Protein 9VLI (pdb70)

Foldseek 3Di:
DVVVVVVVVVVVVVVVVVVVVVVVVVVVVVVVVVVVVVCVVPVD/DVVVVVVVVVVVVVVVVVVVVVVVVVVVVVVVVVVVVVVCCVVPPD/DPVVVVVVVVVVVVVVVVVVVVVVVVVVVVVVVVVVVVVVVVVVVD/DVVVVVVVVVVVVVVVVVVVVVVVVVVVVVVVVVVCVVPVPPD

B-factor: mean 17.29, std 8.86, range [6.74, 61.26]

Secondary structure (DSSP, 8-state):
-HHHHHHHHHHHHHHHHHHHHHHHHHHHHHHHHHHHHHHHHHH-/-HHHHHHHHHHHHHHHHHHHHHHHHHHHHHHHHHHHHHHHHHHHT-/--HHHHHHHHHHHHHHHHHHHHHHHHHHHHHHHHHHHHHHHHHHT-/-HHHHHHHHHHHHHHHHHHHHHHHHHHHHHHHHHHHHHT-S--

Structure (mmCIF, N/CA/C/O backbone):
data_9VLI
#
_entry.id   9VLI
#
_cell.length_a   27.715
_cell.length_b   41.920
_cell.length_c   132.602
_cell.angle_alpha   90.000
_cell.angle_beta   90.000
_cell.angle_gamma   90.000
#
_symmetry.space_group_name_H-M   'P 21 21 21'
#
loop_
_entity.id
_entity.type
_entity.pdbx_description
1 polymer 'Degradation enzyme regulation protein DegQ'
2 water water
#
loop_
_atom_site.group_PDB
_atom_site.id
_atom_site.type_symbol
_atom_site.label_atom_id
_atom_site.label_alt_id
_atom_site.label_comp_id
_atom_site.label_asym_id
_atom_site.label_entity_id
_atom_site.label_seq_id
_atom_site.pdbx_PDB_ins_code
_atom_site.Cartn_x
_atom_site.Cartn_y
_atom_site.Cartn_z
_atom_site.occupancy
_atom_site.B_iso_or_equiv
_atom_site.auth_seq_id
_atom_site.auth_comp_id
_atom_site.auth_asym_id
_atom_site.auth_atom_id
_atom_site.pdbx_PDB_model_num
ATOM 1 N N . MET A 1 1 ? 12.176 27.675 45.280 1.000 25.213 1 MET J N 1
ATOM 2 C CA . MET A 1 1 ? 12.896 26.921 44.215 1.000 24.675 1 MET J CA 1
ATOM 3 C C . MET A 1 1 ? 11.922 26.401 43.157 1.000 23.552 1 MET J C 1
ATOM 4 O O . MET A 1 1 ? 12.316 26.201 42.011 1.000 22.911 1 MET J O 1
ATOM 9 N N . GLU A 1 2 ? 10.661 26.173 43.548 1.000 23.070 2 GLU J N 1
ATOM 10 C CA . GLU A 1 2 ? 9.645 25.615 42.668 1.000 22.389 2 GLU J CA 1
ATOM 11 C C . GLU A 1 2 ? 9.607 26.351 41.329 1.000 20.621 2 GLU J C 1
ATOM 12 O O . GLU A 1 2 ? 9.641 25.717 40.277 1.000 19.208 2 GLU J O 1
ATOM 18 N N . LYS A 1 3 ? 9.511 27.686 41.380 1.000 19.412 3 LYS J N 1
ATOM 19 C CA . LYS A 1 3 ? 9.381 28.493 40.176 1.000 18.615 3 LYS J CA 1
ATOM 20 C C . LYS A 1 3 ? 10.636 28.362 39.314 1.000 17.517 3 LYS J C 1
ATOM 21 O O . LYS A 1 3 ? 10.536 28.287 38.091 1.000 17.140 3 LYS J O 1
ATOM 27 N N . LYS A 1 4 ? 11.812 28.342 39.953 1.000 16.955 4 LYS J N 1
ATOM 28 C CA . LYS A 1 4 ? 13.076 28.282 39.234 1.000 16.342 4 LYS J CA 1
ATOM 29 C C . LYS A 1 4 ? 13.191 26.947 38.499 1.000 15.527 4 LYS J C 1
ATOM 30 O O . LYS A 1 4 ? 13.677 26.903 37.372 1.000 15.076 4 LYS J O 1
ATOM 36 N N . LEU A 1 5 ? 12.754 25.860 39.146 1.000 14.785 5 LEU J N 1
ATOM 37 C CA . LEU A 1 5 ? 12.770 24.544 38.524 1.000 14.517 5 LEU J CA 1
ATOM 38 C C . LEU A 1 5 ? 11.896 24.563 37.272 1.000 14.426 5 LEU J C 1
ATOM 39 O O . LEU A 1 5 ? 12.268 24.005 36.242 1.000 14.012 5 LEU J O 1
ATOM 44 N N . GLU A 1 6 ? 10.726 25.204 37.379 1.000 14.555 6 GLU J N 1
ATOM 45 C CA . GLU A 1 6 ? 9.802 25.336 36.264 1.000 14.981 6 GLU J CA 1
ATOM 46 C C . GLU A 1 6 ? 10.459 26.110 35.120 1.000 14.458 6 GLU J C 1
ATOM 47 O O . GLU A 1 6 ? 10.329 25.723 33.961 1.000 14.547 6 GLU J O 1
ATOM 53 N N . GLU A 1 7 ? 11.152 27.205 35.455 1.000 14.072 7 GLU J N 1
ATOM 54 C CA . GLU A 1 7 ? 11.854 28.012 34.467 1.000 13.858 7 GLU J CA 1
ATOM 55 C C . GLU A 1 7 ? 12.783 27.129 33.637 1.000 13.257 7 GLU J C 1
ATOM 56 O O . GLU A 1 7 ? 12.775 27.192 32.410 1.000 13.116 7 GLU J O 1
ATOM 62 N N . VAL A 1 8 ? 13.584 26.306 34.322 1.000 12.618 8 VAL J N 1
ATOM 63 C CA . VAL A 1 8 ? 14.587 25.491 33.656 1.000 12.100 8 VAL J CA 1
ATOM 64 C C . VAL A 1 8 ? 13.895 24.385 32.862 1.000 12.129 8 VAL J C 1
ATOM 65 O O . VAL A 1 8 ? 14.281 24.116 31.729 1.000 11.366 8 VAL J O 1
ATOM 69 N N . LYS A 1 9 ? 12.868 23.758 33.451 1.000 12.297 9 LYS J N 1
ATOM 70 C CA . LYS A 1 9 ? 12.160 22.671 32.789 1.000 12.993 9 LYS J CA 1
ATOM 71 C C . LYS A 1 9 ? 11.561 23.163 31.469 1.000 12.652 9 LYS J C 1
ATOM 72 O O . LYS A 1 9 ? 11.618 22.459 30.461 1.000 12.381 9 LYS J O 1
ATOM 78 N N . GLN A 1 10 ? 10.988 24.373 31.487 1.000 12.678 10 GLN J N 1
ATOM 79 C CA . GLN A 1 10 ? 10.383 24.968 30.303 1.000 12.681 10 GLN J CA 1
ATOM 80 C C . GLN A 1 10 ? 11.433 25.206 29.221 1.000 11.866 10 GLN J C 1
ATOM 81 O O . GLN A 1 10 ? 11.214 24.876 28.057 1.000 11.610 10 GLN J O 1
ATOM 87 N N . LEU A 1 11 ? 12.563 25.800 29.616 1.000 11.206 11 LEU J N 1
ATOM 88 C CA . LEU A 1 11 ? 13.605 26.171 28.673 1.000 10.754 11 LEU J CA 1
ATOM 89 C C . LEU A 1 11 ? 14.217 24.918 28.048 1.000 10.436 11 LEU J C 1
ATOM 90 O O . LEU A 1 11 ? 14.489 24.902 26.850 1.000 10.194 11 LEU J O 1
ATOM 95 N N . LEU A 1 12 ? 14.439 23.878 28.865 1.000 10.353 12 LEU J N 1
ATOM 96 C CA . LEU A 1 12 ? 14.938 22.600 28.378 1.000 10.473 12 LEU J CA 1
ATOM 97 C C . LEU A 1 12 ? 14.046 22.087 27.251 1.000 10.205 12 LEU J C 1
ATOM 98 O O . LEU A 1 12 ? 14.539 21.656 26.212 1.000 10.055 12 LEU J O 1
ATOM 103 N N . PHE A 1 13 ? 12.729 22.121 27.477 1.000 10.057 13 PHE J N 1
ATOM 104 C CA . PHE A 1 13 ? 11.780 21.548 26.537 1.000 10.101 13 PHE J CA 1
ATOM 105 C C . PHE A 1 13 ? 11.765 22.353 25.238 1.000 9.909 13 PHE J C 1
ATOM 106 O O . PHE A 1 13 ? 11.706 21.774 24.153 1.000 9.757 13 PHE J O 1
ATOM 114 N N . ARG A 1 14 ? 11.806 23.685 25.353 1.000 9.644 14 ARG J N 1
ATOM 115 C CA . ARG A 1 14 ? 11.835 24.541 24.178 1.000 9.652 14 ARG J CA 1
ATOM 116 C C . ARG A 1 14 ? 13.081 24.234 23.348 1.000 9.275 14 ARG J C 1
ATOM 117 O O . ARG A 1 14 ? 13.012 24.175 22.124 1.000 8.834 14 ARG J O 1
ATOM 125 N N . LEU A 1 15 ? 14.221 24.049 24.020 1.000 9.246 15 LEU J N 1
ATOM 126 C CA . LEU A 1 15 ? 15.466 23.766 23.324 1.000 9.355 15 LEU J CA 1
ATOM 127 C C . LEU A 1 15 ? 15.381 22.405 22.636 1.000 9.583 15 LEU J C 1
ATOM 128 O O . LEU A 1 15 ? 15.902 22.238 21.538 1.000 9.350 15 LEU J O 1
ATOM 133 N N . GLU A 1 16 ? 14.715 21.436 23.279 1.000 10.016 16 GLU J N 1
ATOM 134 C CA . GLU A 1 16 ? 14.515 20.126 22.678 1.000 10.701 16 GLU J CA 1
ATOM 135 C C . GLU A 1 16 ? 13.720 20.257 21.378 1.000 10.737 16 GLU J C 1
ATOM 136 O O . GLU A 1 16 ? 14.033 19.583 20.398 1.000 10.502 16 GLU J O 1
ATOM 142 N N . LEU A 1 17 ? 12.701 21.128 21.367 1.000 10.932 17 LEU J N 1
ATOM 143 C CA . LEU A 1 17 ? 11.903 21.353 20.170 1.000 11.332 17 LEU J CA 1
ATOM 144 C C . LEU A 1 17 ? 12.755 22.013 19.087 1.000 11.322 17 LEU J C 1
ATOM 145 O O . LEU A 1 17 ? 12.637 21.664 17.917 1.000 11.352 17 LEU J O 1
ATOM 150 N N . ASP A 1 18 ? 13.597 22.979 19.475 1.000 11.276 18 ASP J N 1
ATOM 151 C CA . ASP A 1 18 ? 14.499 23.625 18.531 1.000 11.515 18 ASP J CA 1
ATOM 152 C C . ASP A 1 18 ? 15.425 22.596 17.889 1.000 11.863 18 ASP J C 1
ATOM 153 O O . ASP A 1 18 ? 15.639 22.629 16.679 1.000 12.124 18 ASP J O 1
ATOM 158 N N . ILE A 1 19 ? 15.984 21.697 18.707 1.000 12.172 19 ILE J N 1
ATOM 159 C CA . ILE A 1 19 ? 16.942 20.710 18.232 1.000 12.762 19 ILE J CA 1
ATOM 160 C C . ILE A 1 19 ? 16.233 19.726 17.305 1.000 13.372 19 ILE J C 1
ATOM 161 O O . ILE A 1 19 ? 16.829 19.217 16.358 1.000 13.110 19 ILE J O 1
ATOM 166 N N . LYS A 1 20 ? 14.951 19.467 17.580 1.000 14.333 20 LYS J N 1
ATOM 167 C CA . LYS A 1 20 ? 14.158 18.623 16.707 1.000 15.622 20 LYS J CA 1
ATOM 168 C C . LYS A 1 20 ? 14.095 19.229 15.306 1.000 15.470 20 LYS J C 1
ATOM 169 O O . LYS A 1 20 ? 14.215 18.518 14.307 1.000 15.612 20 LYS J O 1
ATOM 175 N N . GLU A 1 21 ? 13.878 20.545 15.246 1.000 15.316 21 GLU J N 1
ATOM 176 C CA . GLU A 1 21 ? 13.792 21.254 13.982 1.000 15.431 21 GLU J CA 1
ATOM 177 C C . GLU A 1 21 ? 15.131 21.167 13.248 1.000 14.735 21 GLU J C 1
ATOM 178 O O . GLU A 1 21 ? 15.156 20.986 12.031 1.000 14.682 21 GLU J O 1
ATOM 184 N N . THR A 1 22 ? 16.237 21.290 13.993 1.000 13.933 22 THR J N 1
ATOM 185 C CA . THR A 1 22 ? 17.567 21.200 13.408 1.000 13.603 22 THR J CA 1
ATOM 186 C C . THR A 1 22 ? 17.769 19.808 12.811 1.000 13.883 22 THR J C 1
ATOM 187 O O . THR A 1 22 ? 18.340 19.676 11.731 1.000 13.671 22 THR J O 1
ATOM 191 N N . THR A 1 23 ? 17.311 18.775 13.530 1.000 14.608 23 THR J N 1
ATOM 192 C CA . THR A 1 23 ? 17.468 17.397 13.090 1.000 15.345 23 THR J CA 1
ATO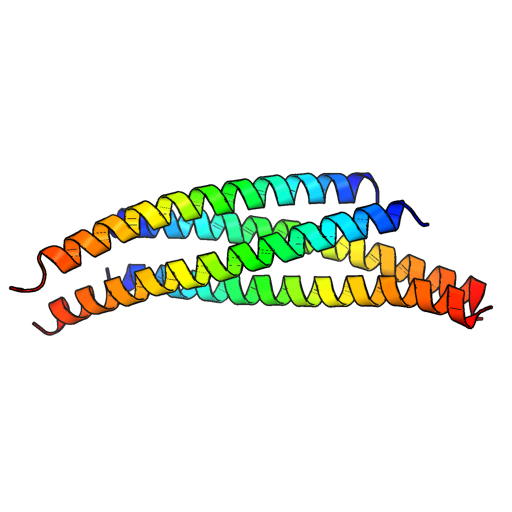M 193 C C . THR A 1 23 ? 16.668 17.175 11.804 1.000 15.973 23 THR J C 1
ATOM 194 O O . THR A 1 23 ? 17.143 16.495 10.896 1.000 15.993 23 THR J O 1
ATOM 198 N N . ASP A 1 24 ? 15.460 17.753 11.732 1.000 16.812 24 ASP J N 1
ATOM 199 C CA . ASP A 1 24 ? 14.627 17.680 10.539 1.000 18.087 24 ASP J CA 1
ATOM 200 C C . ASP A 1 24 ? 15.359 18.287 9.346 1.000 17.879 24 ASP J C 1
ATOM 201 O O . ASP A 1 24 ? 15.381 17.707 8.262 1.000 17.787 24 ASP J O 1
ATOM 206 N N . LEU A 1 25 ? 15.942 19.472 9.558 1.000 17.627 25 LEU J N 1
ATOM 207 C CA . LEU A 1 25 ? 16.664 20.172 8.509 1.000 17.627 25 LEU J CA 1
ATOM 208 C C . LEU A 1 25 ? 17.842 19.322 8.034 1.000 17.927 25 LEU J C 1
ATOM 209 O O . LEU A 1 25 ? 18.079 19.210 6.833 1.000 17.969 25 LEU J O 1
ATOM 214 N N . LEU A 1 26 ? 18.572 18.722 8.984 1.000 18.138 26 LEU J N 1
ATOM 215 C CA . LEU A 1 26 ? 19.697 17.854 8.666 1.000 18.957 26 LEU J CA 1
ATOM 216 C C . LEU A 1 26 ? 19.238 16.708 7.767 1.000 19.490 26 LEU J C 1
ATOM 217 O O . LEU A 1 26 ? 19.919 16.371 6.801 1.000 18.968 26 LEU J O 1
ATOM 222 N N . ARG A 1 27 ? 18.090 16.110 8.109 1.000 20.385 27 ARG J N 1
ATOM 223 C CA . ARG A 1 27 ? 17.516 15.028 7.323 1.000 21.625 27 ARG J CA 1
ATOM 224 C C . ARG A 1 27 ? 17.282 15.502 5.890 1.000 21.297 27 ARG J C 1
ATOM 225 O O . ARG A 1 27 ? 17.613 14.795 4.940 1.000 21.376 27 ARG J O 1
ATOM 233 N N . ASN A 1 28 ? 16.707 16.704 5.753 1.000 20.702 28 ASN J N 1
ATOM 234 C CA . ASN A 1 28 ? 16.331 17.250 4.459 1.000 20.639 28 ASN J CA 1
ATOM 235 C C . ASN A 1 28 ? 17.570 17.515 3.607 1.000 19.742 28 ASN J C 1
ATOM 236 O O . ASN A 1 28 ? 17.567 17.222 2.413 1.000 19.334 28 ASN J O 1
ATOM 241 N N . ILE A 1 29 ? 18.621 18.077 4.219 1.000 18.350 29 ILE J N 1
ATOM 242 C CA . ILE A 1 29 ? 19.855 18.356 3.501 1.000 18.009 29 ILE J CA 1
ATOM 243 C C . ILE A 1 29 ? 20.447 17.044 2.993 1.000 18.549 29 ILE J C 1
ATOM 244 O O . ILE A 1 29 ? 20.851 16.958 1.836 1.000 18.508 29 ILE J O 1
ATOM 249 N N . ASN A 1 30 ? 20.497 16.028 3.863 1.000 19.463 30 ASN J N 1
ATOM 250 C CA . ASN A 1 30 ? 21.075 14.743 3.501 1.000 20.488 30 ASN J CA 1
ATOM 251 C C . ASN A 1 30 ? 20.277 14.100 2.366 1.000 20.824 30 ASN J C 1
ATOM 252 O O . ASN A 1 30 ? 20.863 13.446 1.505 1.000 20.698 30 ASN J O 1
ATOM 257 N N . LYS A 1 31 ? 18.950 14.287 2.366 1.000 21.581 31 LYS J N 1
ATOM 258 C CA . LYS A 1 31 ? 18.100 13.754 1.310 1.000 22.237 31 LYS J CA 1
ATOM 259 C C . LYS A 1 31 ? 18.371 14.463 -0.016 1.000 21.715 31 LYS J C 1
ATOM 260 O O . LYS A 1 31 ? 18.317 13.834 -1.071 1.000 21.663 31 LYS J O 1
ATOM 266 N N . SER A 1 32 ? 18.628 15.775 0.045 1.000 21.040 32 SER J N 1
ATOM 267 C CA . SER A 1 32 ? 18.931 16.556 -1.143 1.000 20.647 32 SER J CA 1
ATOM 268 C C . SER A 1 32 ? 20.268 16.119 -1.740 1.000 19.902 32 SER J C 1
ATOM 269 O O . SER A 1 32 ? 20.400 16.033 -2.957 1.000 19.467 32 SER J O 1
ATOM 272 N N . ILE A 1 33 ? 21.249 15.843 -0.871 1.000 19.090 33 ILE J N 1
ATOM 273 C CA . ILE A 1 33 ? 22.569 15.408 -1.302 1.000 18.700 33 ILE J CA 1
ATOM 274 C C . ILE A 1 33 ? 22.465 14.028 -1.952 1.000 18.979 33 ILE J C 1
ATOM 275 O O . ILE A 1 33 ? 23.147 13.759 -2.939 1.000 18.596 33 ILE J O 1
ATOM 280 N N . ASP A 1 34 ? 21.610 13.161 -1.397 1.000 19.497 34 ASP J N 1
ATOM 281 C CA . ASP A 1 34 ? 21.418 11.822 -1.935 1.000 20.252 34 ASP J CA 1
ATOM 282 C C . ASP A 1 34 ? 20.734 11.892 -3.300 1.000 20.317 34 ASP J C 1
ATOM 283 O O . ASP A 1 34 ? 20.984 11.049 -4.158 1.000 19.922 34 ASP J O 1
ATOM 288 N N . GLN A 1 35 ? 19.882 12.907 -3.498 1.000 20.843 35 GLN J N 1
ATOM 289 C CA . GLN A 1 35 ? 19.197 13.116 -4.765 1.000 21.372 35 GLN J CA 1
ATOM 290 C C . GLN A 1 35 ? 20.213 13.328 -5.889 1.000 21.000 35 GLN J C 1
ATOM 291 O O . GLN A 1 35 ? 19.999 12.865 -7.006 1.000 20.231 35 GLN J O 1
ATOM 297 N N . LEU A 1 36 ? 21.315 14.029 -5.587 1.000 20.744 36 LEU J N 1
ATOM 298 C CA . LEU A 1 36 ? 22.352 14.321 -6.567 1.000 20.847 36 LEU J CA 1
ATOM 299 C C . LEU A 1 36 ? 23.008 13.030 -7.052 1.000 21.007 36 LEU J C 1
ATOM 300 O O . LEU A 1 36 ? 23.252 12.868 -8.246 1.000 21.021 36 LEU J O 1
ATOM 305 N N . ASP A 1 37 ? 23.314 12.128 -6.112 1.000 21.268 37 ASP J N 1
ATOM 306 C CA . ASP A 1 37 ? 23.915 10.844 -6.437 1.000 21.842 37 ASP J CA 1
ATOM 307 C C . ASP A 1 37 ? 22.962 10.034 -7.311 1.000 20.785 37 ASP J C 1
ATOM 308 O O . ASP A 1 37 ? 23.399 9.320 -8.210 1.000 20.864 37 ASP J O 1
ATOM 313 N N . LYS A 1 38 ? 21.659 10.158 -7.035 1.000 20.188 38 LYS J N 1
ATOM 314 C CA . LYS A 1 38 ? 20.640 9.432 -7.774 1.000 20.079 38 LYS J CA 1
ATOM 315 C C . LYS A 1 38 ? 20.674 9.823 -9.251 1.000 19.542 38 LYS J C 1
ATOM 316 O O . LYS A 1 38 ? 20.498 8.967 -10.114 1.000 19.099 38 LYS J O 1
ATOM 322 N N . TYR A 1 39 ? 20.909 11.110 -9.539 1.000 19.155 39 TYR J N 1
ATOM 323 C CA . TYR A 1 39 ? 20.932 11.591 -10.913 1.000 19.001 39 TYR J CA 1
ATOM 324 C C . TYR A 1 39 ? 22.114 10.977 -11.660 1.000 19.791 39 TYR J C 1
ATOM 325 O O . TYR A 1 39 ? 21.978 10.601 -12.822 1.000 19.925 39 TYR J O 1
ATOM 334 N N . ASN A 1 40 ? 23.267 10.883 -10.987 1.000 20.677 40 ASN J N 1
ATOM 335 C CA . ASN A 1 40 ? 24.458 10.290 -11.574 1.000 21.837 40 ASN J CA 1
ATOM 336 C C . ASN A 1 40 ? 24.211 8.821 -11.914 1.000 22.813 40 ASN J C 1
ATOM 337 O O . ASN A 1 40 ? 24.712 8.327 -12.921 1.000 22.525 40 ASN J O 1
ATOM 342 N N . TYR A 1 41 ? 23.443 8.131 -11.062 1.000 24.276 41 TYR J N 1
ATOM 343 C CA . TYR A 1 41 ? 23.149 6.721 -11.260 1.000 25.612 41 TYR J CA 1
ATOM 344 C C . TYR A 1 41 ? 22.174 6.541 -12.425 1.000 26.779 41 TYR J C 1
ATOM 345 O O . TYR A 1 41 ? 22.364 5.659 -13.261 1.000 26.743 41 TYR J O 1
ATOM 354 N N . ALA A 1 42 ? 21.132 7.380 -12.465 1.000 28.356 42 ALA J N 1
ATOM 355 C CA . ALA A 1 42 ? 19.985 7.156 -13.331 1.000 30.417 42 ALA J CA 1
ATOM 356 C C . ALA A 1 42 ? 20.239 7.687 -14.740 1.000 32.745 42 ALA J C 1
ATOM 357 O O . ALA A 1 42 ? 19.907 7.015 -15.714 1.000 34.065 42 ALA J O 1
ATOM 359 N N . MET A 1 43 ? 20.801 8.900 -14.839 1.000 35.185 43 MET J N 1
ATOM 360 C CA . MET A 1 43 ? 21.141 9.493 -16.125 1.000 37.063 43 MET J CA 1
ATOM 361 C C . MET A 1 43 ? 21.885 8.463 -16.968 1.000 39.020 43 MET J C 1
ATOM 362 O O . MET A 1 43 ? 21.654 8.340 -18.169 1.000 41.053 43 MET J O 1
ATOM 367 N N . LYS A 1 44 ? 22.777 7.733 -16.295 1.000 40.635 44 LYS J N 1
ATOM 368 C CA . LYS A 1 44 ? 23.670 6.784 -16.926 1.000 41.476 44 LYS J CA 1
ATOM 369 C C . LYS A 1 44 ? 23.410 5.404 -16.300 1.000 42.152 44 LYS J C 1
ATOM 370 O O . LYS A 1 44 ? 22.231 4.983 -16.308 1.000 43.426 44 LYS J O 1
ATOM 376 N N . MET B 1 1 ? 21.202 26.563 45.571 1.000 22.561 1 MET K N 1
ATOM 377 C CA . MET B 1 1 ? 20.816 25.791 44.357 1.000 22.499 1 MET K CA 1
ATOM 378 C C . MET B 1 1 ? 20.198 26.707 43.300 1.000 22.721 1 MET K C 1
ATOM 379 O O . MET B 1 1 ? 20.438 26.517 42.111 1.000 21.694 1 MET K O 1
ATOM 384 N N . GLU B 1 2 ? 19.385 27.682 43.727 1.000 23.025 2 GLU K N 1
ATOM 385 C CA . GLU B 1 2 ? 18.709 28.575 42.796 1.000 23.314 2 GLU K CA 1
ATOM 386 C C . GLU B 1 2 ? 19.734 29.356 41.972 1.000 22.337 2 GLU K C 1
ATOM 387 O O . GLU B 1 2 ? 19.514 29.598 40.788 1.000 21.348 2 GLU K O 1
ATOM 393 N N . LYS B 1 3 ? 20.853 29.730 42.604 1.000 21.680 3 LYS K N 1
ATOM 394 C CA . LYS B 1 3 ? 21.961 30.380 41.918 1.000 21.359 3 LYS K CA 1
ATOM 395 C C . LYS B 1 3 ? 22.504 29.469 40.816 1.000 19.771 3 LYS K C 1
ATOM 396 O O . LYS B 1 3 ? 22.749 29.921 39.698 1.000 18.995 3 LYS K O 1
ATOM 402 N N . LYS B 1 4 ? 22.705 28.189 41.150 1.000 18.303 4 LYS K N 1
ATOM 403 C CA . LYS B 1 4 ? 23.222 27.212 40.205 1.000 17.599 4 LYS K CA 1
ATOM 404 C C . LYS B 1 4 ? 22.219 26.968 39.079 1.000 15.869 4 LYS K C 1
ATOM 405 O O . LYS B 1 4 ? 22.620 26.777 37.934 1.000 14.761 4 LYS K O 1
ATOM 411 N N . LEU B 1 5 ? 20.923 26.962 39.409 1.000 14.872 5 LEU K N 1
ATOM 412 C CA . LEU B 1 5 ? 19.885 26.780 38.406 1.000 14.269 5 LEU K CA 1
ATOM 413 C C . LEU B 1 5 ? 19.882 27.967 37.442 1.000 13.412 5 LEU K C 1
ATOM 414 O O . LEU B 1 5 ? 19.633 27.794 36.252 1.000 12.636 5 LEU K O 1
ATOM 419 N N . GLU B 1 6 ? 20.159 29.171 37.957 1.000 12.692 6 GLU K N 1
ATOM 420 C CA . GLU B 1 6 ? 20.265 30.351 37.111 1.000 12.464 6 GLU K CA 1
ATOM 421 C C . GLU B 1 6 ? 21.455 30.203 36.161 1.000 11.965 6 GLU K C 1
ATOM 422 O O . GLU B 1 6 ? 21.351 30.551 34.986 1.000 11.108 6 GLU K O 1
ATOM 428 N N . GLU B 1 7 ? 22.580 29.682 36.668 1.000 11.838 7 GLU K N 1
ATOM 429 C CA . GLU B 1 7 ? 23.742 29.405 35.837 1.000 11.999 7 GLU K CA 1
ATOM 430 C C . GLU B 1 7 ? 23.379 28.414 34.730 1.000 11.121 7 GLU K C 1
ATOM 431 O O . GLU B 1 7 ? 23.814 28.580 33.593 1.000 10.812 7 GLU K O 1
ATOM 437 N N . VAL B 1 8 ? 22.596 27.380 35.071 1.000 10.737 8 VAL K N 1
ATOM 438 C CA . VAL B 1 8 ? 22.152 26.401 34.088 1.000 10.523 8 VAL K CA 1
ATOM 439 C C . VAL B 1 8 ? 21.310 27.106 33.028 1.000 10.267 8 VAL K C 1
ATOM 440 O O . VAL B 1 8 ? 21.504 26.890 31.834 1.000 9.672 8 VAL K O 1
ATOM 444 N N . LYS B 1 9 ? 20.375 27.946 33.480 1.000 10.083 9 LYS K N 1
ATOM 445 C CA . LYS B 1 9 ? 19.490 28.664 32.580 1.000 10.194 9 LYS K CA 1
ATOM 446 C C . LYS B 1 9 ? 20.303 29.475 31.573 1.000 9.245 9 LYS K C 1
ATOM 447 O O . LYS B 1 9 ? 19.982 29.487 30.386 1.000 8.870 9 LYS K O 1
ATOM 453 N N . GLN B 1 10 ? 21.368 30.132 32.048 1.000 8.624 10 GLN K N 1
ATOM 454 C CA . GLN B 1 10 ? 22.165 30.999 31.193 1.000 8.234 10 GLN K CA 1
ATOM 455 C C . GLN B 1 10 ? 22.951 30.171 30.175 1.000 7.902 10 GLN K C 1
ATOM 456 O O . GLN B 1 10 ? 23.144 30.605 29.040 1.000 7.812 10 GLN K O 1
ATOM 462 N N . LEU B 1 11 ? 23.399 28.977 30.571 1.000 7.689 11 LEU K N 1
ATOM 463 C CA . LEU B 1 11 ? 24.083 28.095 29.638 1.000 7.515 11 LEU K CA 1
ATOM 464 C C . LEU B 1 11 ? 23.093 27.538 28.615 1.000 7.363 11 LEU K C 1
ATOM 465 O O . LEU B 1 11 ? 23.453 27.354 27.455 1.000 7.076 11 LEU K O 1
ATOM 470 N N . LEU B 1 12 ? 21.846 27.289 29.036 1.000 7.286 12 LEU K N 1
ATOM 471 C CA . LEU B 1 12 ? 20.812 26.841 28.114 1.000 7.313 12 LEU K CA 1
ATOM 472 C C . LEU B 1 12 ? 20.529 27.917 27.064 1.000 7.239 12 LEU K C 1
ATOM 473 O O . LEU B 1 12 ? 20.325 27.592 25.897 1.000 7.043 12 LEU K O 1
ATOM 478 N N . PHE B 1 13 ? 20.520 29.194 27.472 1.000 7.203 13 PHE K N 1
ATOM 479 C CA . PHE B 1 13 ? 20.348 30.289 26.527 1.000 7.357 13 PHE K CA 1
ATOM 480 C C . PHE B 1 13 ? 21.494 30.290 25.516 1.000 7.158 13 PHE K C 1
ATOM 481 O O . PHE B 1 13 ? 21.283 30.566 24.341 1.000 7.064 13 PHE K O 1
ATOM 489 N N . ARG B 1 14 ? 22.713 29.995 25.981 1.000 7.023 14 ARG K N 1
ATOM 490 C CA . ARG B 1 14 ? 23.860 29.945 25.090 1.000 6.953 14 ARG K CA 1
ATOM 491 C C . ARG B 1 14 ? 23.712 28.792 24.096 1.000 6.837 14 ARG K C 1
ATOM 492 O O . ARG B 1 14 ? 23.956 28.979 22.911 1.000 6.822 14 ARG K O 1
ATOM 500 N N . LEU B 1 15 ? 23.316 27.606 24.575 1.000 6.785 15 LEU K N 1
ATOM 501 C CA . LEU B 1 15 ? 23.109 26.460 23.698 1.000 6.802 15 LEU K CA 1
ATOM 502 C C . LEU B 1 15 ? 21.993 26.754 22.695 1.000 6.983 15 LEU K C 1
ATOM 503 O O . LEU B 1 15 ? 22.097 26.405 21.521 1.000 6.833 15 LEU K O 1
ATOM 508 N N . GLU B 1 16 ? 20.922 27.395 23.172 1.000 7.258 16 GLU K N 1
ATOM 509 C CA . GLU B 1 16 ? 19.794 27.773 22.335 1.000 7.657 16 GLU K CA 1
ATOM 510 C C . GLU B 1 16 ? 20.252 28.676 21.190 1.000 7.584 16 GLU K C 1
ATOM 511 O O . GLU B 1 16 ? 19.836 28.483 20.049 1.000 7.625 16 GLU K O 1
ATOM 517 N N . LEU B 1 17 ? 21.108 29.655 21.504 1.000 7.653 17 LEU K N 1
ATOM 518 C CA . LEU B 1 17 ? 21.638 30.564 20.498 1.000 7.795 17 LEU K CA 1
ATOM 519 C C . LEU B 1 17 ? 22.562 29.807 19.543 1.000 7.793 17 LEU K C 1
ATOM 520 O O . LEU B 1 17 ? 22.548 30.051 18.338 1.000 7.624 17 LEU K O 1
ATOM 525 N N . ASP B 1 18 ? 23.368 28.888 20.085 1.000 7.854 18 ASP K N 1
ATOM 526 C CA . ASP B 1 18 ? 24.260 28.077 19.269 1.000 8.061 18 ASP K CA 1
ATOM 527 C C . ASP B 1 18 ? 23.462 27.323 18.208 1.000 8.193 18 ASP K C 1
ATOM 528 O O . ASP B 1 18 ? 23.848 27.277 17.040 1.000 7.936 18 ASP K O 1
ATOM 533 N N . ILE B 1 19 ? 22.352 26.714 18.635 1.000 8.451 19 ILE K N 1
ATOM 534 C CA . ILE B 1 19 ? 21.514 25.926 17.747 1.000 8.813 19 ILE K CA 1
ATOM 535 C C . ILE B 1 19 ? 20.835 26.847 16.730 1.000 9.198 19 ILE K C 1
ATOM 536 O O . ILE B 1 19 ? 20.743 26.495 15.554 1.000 9.232 19 ILE K O 1
ATOM 541 N N . LYS B 1 20 ? 20.379 28.026 17.178 1.000 9.602 20 LYS K N 1
ATOM 542 C CA . LYS B 1 20 ? 19.734 28.990 16.295 1.000 10.270 20 LYS K CA 1
ATOM 543 C C . LYS B 1 20 ? 20.679 29.399 15.165 1.000 9.879 20 LYS K C 1
ATOM 544 O O . LYS B 1 20 ? 20.302 29.360 13.994 1.000 9.723 20 LYS K O 1
ATOM 550 N N . GLU B 1 21 ? 21.902 29.803 15.521 1.000 9.539 21 GLU K N 1
ATOM 551 C CA . GLU B 1 21 ? 22.863 30.278 14.537 1.000 9.391 21 GLU K CA 1
ATOM 552 C C . GLU B 1 21 ? 23.263 29.135 13.605 1.000 9.351 21 GLU K C 1
ATOM 553 O O . GLU B 1 21 ? 23.408 29.337 12.401 1.000 9.132 21 GLU K O 1
ATOM 559 N N . THR B 1 22 ? 23.446 27.937 14.171 1.000 9.421 22 THR K N 1
ATOM 560 C CA . THR B 1 22 ? 23.818 26.773 13.381 1.000 9.673 22 THR K CA 1
ATOM 561 C C . THR B 1 22 ? 22.709 26.462 12.377 1.000 10.231 22 THR K C 1
ATOM 562 O O . THR B 1 22 ? 22.987 26.201 11.209 1.000 10.199 22 THR K O 1
ATOM 566 N N . THR B 1 23 ? 21.455 26.496 12.841 1.000 10.544 23 THR K N 1
ATOM 567 C CA . THR B 1 23 ? 20.322 26.155 11.994 1.000 11.079 23 THR K CA 1
ATOM 568 C C . THR B 1 23 ? 20.193 27.176 10.861 1.000 11.380 23 THR K C 1
ATOM 569 O O . THR B 1 23 ? 19.915 26.804 9.725 1.000 11.414 23 THR K O 1
ATOM 573 N N . ASP B 1 24 ? 20.418 28.459 11.164 1.000 11.836 24 ASP K N 1
ATOM 574 C CA . ASP B 1 24 ? 20.364 29.505 10.151 1.000 12.390 24 ASP K CA 1
ATOM 575 C C . ASP B 1 24 ? 21.388 29.230 9.050 1.000 12.580 24 ASP K C 1
ATOM 576 O O . ASP B 1 24 ? 21.091 29.408 7.869 1.000 12.748 24 ASP K O 1
ATOM 581 N N . LEU B 1 25 ? 22.597 28.808 9.443 1.000 12.682 25 LEU K N 1
ATOM 582 C CA . LEU B 1 25 ? 23.635 28.464 8.483 1.000 12.945 25 LEU K CA 1
ATOM 583 C C . LEU B 1 25 ? 23.192 27.260 7.650 1.000 13.070 25 LEU K C 1
ATOM 584 O O . LEU B 1 25 ? 23.407 27.234 6.441 1.000 12.766 25 LEU K O 1
ATOM 589 N N . LEU B 1 26 ? 22.568 26.268 8.297 1.000 13.317 26 LEU K N 1
ATOM 590 C CA . LEU B 1 26 ? 22.107 25.073 7.603 1.000 14.151 26 LEU K CA 1
ATOM 591 C C . LEU B 1 26 ? 21.047 25.429 6.563 1.000 14.399 26 LEU K C 1
ATOM 592 O O . LEU B 1 26 ? 21.003 24.818 5.498 1.000 14.231 26 LEU K O 1
ATOM 597 N N . ARG B 1 27 ? 20.175 26.393 6.883 1.000 14.812 27 ARG K N 1
ATOM 598 C CA . ARG B 1 27 ? 19.126 26.801 5.960 1.000 15.443 27 ARG K CA 1
ATOM 599 C C . ARG B 1 27 ? 19.748 27.402 4.700 1.000 15.716 27 ARG K C 1
ATOM 600 O O . ARG B 1 27 ? 19.251 27.180 3.597 1.000 15.702 27 ARG K O 1
ATOM 608 N N . ASN B 1 28 ? 20.835 28.159 4.883 1.000 15.768 28 ASN K N 1
ATOM 609 C CA . ASN B 1 28 ? 21.584 28.743 3.781 1.000 16.615 28 ASN K CA 1
ATOM 610 C C . ASN B 1 28 ? 22.139 27.626 2.900 1.000 16.228 28 ASN K C 1
ATOM 611 O O . ASN B 1 28 ? 21.952 27.634 1.684 1.000 15.715 28 ASN K O 1
ATOM 616 N N . ILE B 1 29 ? 22.808 26.660 3.538 1.000 16.013 29 ILE K N 1
ATOM 617 C CA . ILE B 1 29 ? 23.417 25.535 2.845 1.000 15.993 29 ILE K CA 1
ATOM 618 C C . ILE B 1 29 ? 22.333 24.727 2.131 1.000 16.078 29 ILE K C 1
ATOM 619 O O . ILE B 1 29 ? 22.540 24.272 1.008 1.000 16.069 29 ILE K O 1
ATOM 624 N N . ASN B 1 30 ? 21.185 24.552 2.795 1.000 16.033 30 ASN K N 1
ATOM 625 C CA . ASN B 1 30 ? 20.069 23.789 2.256 1.000 16.728 30 ASN K CA 1
ATOM 626 C C . ASN B 1 30 ? 19.607 24.404 0.934 1.000 16.933 30 ASN K C 1
ATOM 627 O O . ASN B 1 30 ? 19.347 23.682 -0.026 1.000 16.433 30 ASN K O 1
ATOM 632 N N . LYS B 1 31 ? 19.512 25.738 0.894 1.000 17.574 31 LYS K N 1
ATOM 633 C CA . LYS B 1 31 ? 19.090 26.440 -0.308 1.000 18.444 31 LYS K CA 1
ATOM 634 C C . LYS B 1 31 ? 20.127 26.257 -1.414 1.000 17.871 31 LYS K C 1
ATOM 635 O O . LYS B 1 31 ? 19.762 26.096 -2.576 1.000 17.540 31 LYS K O 1
ATOM 641 N N . SER B 1 32 ? 21.414 26.280 -1.046 1.000 17.485 32 SER K N 1
ATOM 642 C CA . SER B 1 32 ? 22.496 26.094 -2.002 1.000 17.391 32 SER K CA 1
ATOM 643 C C . SER B 1 32 ? 22.401 24.723 -2.667 1.000 17.337 32 SER K C 1
ATOM 644 O O . SER B 1 32 ? 22.556 24.607 -3.880 1.000 17.733 32 SER K O 1
ATOM 647 N N . ILE B 1 33 ? 22.157 23.685 -1.860 1.000 16.632 33 ILE K N 1
ATOM 648 C CA . ILE B 1 33 ? 22.110 22.323 -2.368 1.000 16.650 33 ILE K CA 1
ATOM 649 C C . ILE B 1 33 ? 20.840 22.131 -3.197 1.000 16.154 33 ILE K C 1
ATOM 650 O O . ILE B 1 33 ? 20.856 21.393 -4.179 1.000 15.926 33 ILE K O 1
ATOM 655 N N . ASP B 1 34 ? 19.752 22.814 -2.820 1.000 16.015 34 ASP K N 1
ATOM 656 C CA . ASP B 1 34 ? 18.520 22.775 -3.595 1.000 16.178 34 ASP K CA 1
ATOM 657 C C . ASP B 1 34 ? 18.773 23.308 -5.004 1.000 16.093 34 ASP K C 1
ATOM 658 O O . ASP B 1 34 ? 18.229 22.782 -5.971 1.000 15.579 34 ASP K O 1
ATOM 667 N N . GLN B 1 35 ? 19.599 24.354 -5.116 1.000 16.376 35 GLN K N 1
ATOM 668 C CA . GLN B 1 35 ? 19.918 24.935 -6.411 1.000 17.053 35 GLN K CA 1
ATOM 669 C C . GLN B 1 35 ? 20.736 23.951 -7.240 1.000 16.238 35 GLN K C 1
ATOM 670 O O . GLN B 1 35 ? 20.531 23.839 -8.447 1.000 15.687 35 GLN K O 1
ATOM 676 N N . LEU B 1 36 ? 21.667 23.255 -6.577 1.000 15.871 36 LEU K N 1
ATOM 677 C CA . LEU B 1 36 ? 22.502 22.264 -7.233 1.000 15.674 36 LEU K CA 1
ATOM 678 C C . LEU B 1 36 ? 21.628 21.112 -7.726 1.000 15.272 36 LEU K C 1
ATOM 679 O O . LEU B 1 36 ? 21.863 20.573 -8.806 1.000 14.584 36 LEU K O 1
ATOM 684 N N . ASP B 1 37 ? 20.615 20.755 -6.927 1.000 15.153 37 ASP K N 1
ATOM 685 C CA . ASP B 1 37 ? 19.651 19.727 -7.289 1.000 15.435 37 ASP K CA 1
ATOM 686 C C . ASP B 1 37 ? 18.963 20.116 -8.598 1.000 14.859 37 ASP K C 1
ATOM 687 O O . ASP B 1 37 ? 18.941 19.335 -9.547 1.000 14.196 37 ASP K O 1
ATOM 692 N N . LYS B 1 38 ? 18.420 21.338 -8.642 1.000 14.563 38 LYS K N 1
ATOM 693 C CA . LYS B 1 38 ? 17.653 21.803 -9.786 1.000 14.455 38 LYS K CA 1
ATOM 694 C C . LYS B 1 38 ? 18.539 21.906 -11.027 1.000 14.164 38 LYS K C 1
ATOM 695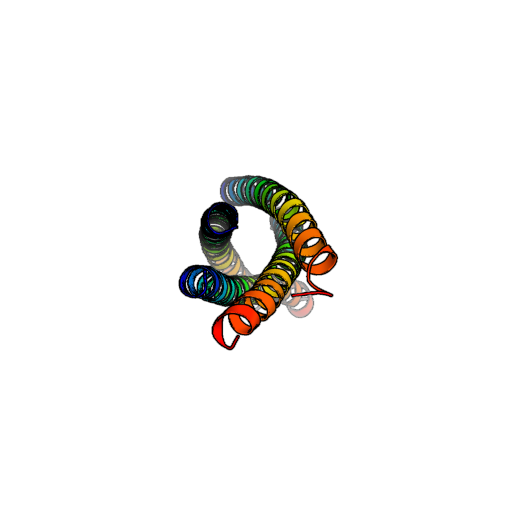 O O . LYS B 1 38 ? 18.092 21.595 -12.128 1.000 14.141 38 LYS K O 1
ATOM 701 N N . TYR B 1 39 ? 19.791 22.344 -10.848 1.000 13.759 39 TYR K N 1
ATOM 702 C CA . TYR B 1 39 ? 20.723 22.451 -11.960 1.000 13.781 39 TYR K CA 1
ATOM 703 C C . TYR B 1 39 ? 21.008 21.067 -12.541 1.000 13.995 39 TYR K C 1
ATOM 704 O O . TYR B 1 39 ? 20.949 20.876 -13.753 1.000 13.316 39 TYR K O 1
ATOM 713 N N . ASN B 1 40 ? 21.350 20.111 -11.670 1.000 14.269 40 ASN K N 1
ATOM 714 C CA . ASN B 1 40 ? 21.757 18.786 -12.112 1.000 15.228 40 ASN K CA 1
ATOM 715 C C . ASN B 1 40 ? 20.569 18.014 -12.680 1.000 15.914 40 ASN K C 1
ATOM 716 O O . ASN B 1 40 ? 20.753 17.170 -13.554 1.000 16.478 40 ASN K O 1
ATOM 721 N N . TYR B 1 41 ? 19.358 18.295 -12.184 1.000 16.958 41 TYR K N 1
ATOM 722 C CA . TYR B 1 41 ? 18.158 17.703 -12.751 1.000 17.861 41 TYR K CA 1
ATOM 723 C C . TYR B 1 41 ? 18.033 18.154 -14.205 1.000 18.147 41 TYR K C 1
ATOM 724 O O . TYR B 1 41 ? 17.837 17.334 -15.098 1.000 17.835 41 TYR K O 1
ATOM 733 N N . ALA B 1 42 ? 18.176 19.464 -14.432 1.000 18.028 42 ALA K N 1
ATOM 734 C CA . ALA B 1 42 ? 18.059 20.028 -15.767 1.000 18.343 42 ALA K CA 1
ATOM 735 C C . ALA B 1 42 ? 19.123 19.450 -16.702 1.000 18.741 42 ALA K C 1
ATOM 736 O O . ALA B 1 42 ? 18.841 19.210 -17.874 1.000 19.344 42 ALA K O 1
ATOM 738 N N . MET B 1 43 ? 20.337 19.225 -16.180 1.000 19.093 43 MET K N 1
ATOM 739 C CA . MET B 1 43 ? 21.473 18.827 -16.999 1.000 19.287 43 MET K CA 1
ATOM 740 C C . MET B 1 43 ? 21.413 17.342 -17.350 1.000 20.302 43 MET K C 1
ATOM 741 O O . MET B 1 43 ? 21.781 16.957 -18.456 1.000 20.445 43 MET K O 1
ATOM 746 N N . LYS B 1 44 ? 20.986 16.511 -16.393 1.000 21.363 44 LYS K N 1
ATOM 747 C CA . LYS B 1 44 ? 21.183 15.073 -16.493 1.000 22.355 44 LYS K CA 1
ATOM 748 C C . LYS B 1 44 ? 19.880 14.351 -16.826 1.000 23.777 44 LYS K C 1
ATOM 749 O O . LYS B 1 44 ? 19.910 13.321 -17.496 1.000 24.285 44 LYS K O 1
ATOM 755 N N . ILE B 1 45 ? 18.746 14.885 -16.356 1.000 25.395 45 ILE K N 1
ATOM 756 C CA . ILE B 1 45 ? 17.477 14.179 -16.442 1.000 27.217 45 ILE K CA 1
ATOM 757 C C . ILE B 1 45 ? 16.666 14.726 -17.615 1.000 29.356 45 ILE K C 1
ATOM 758 O O . ILE B 1 45 ? 16.257 13.963 -18.487 1.000 30.727 45 ILE K O 1
ATOM 763 N N . SER B 1 46 ? 16.432 16.044 -17.630 1.000 31.464 46 SER K N 1
ATOM 764 C CA . SER B 1 46 ? 15.697 16.675 -18.717 1.000 32.954 46 SER K CA 1
ATOM 765 C C . SER B 1 46 ? 16.612 16.816 -19.943 1.000 33.811 46 SER K C 1
ATOM 766 O O . SER B 1 46 ? 17.726 17.360 -19.767 1.000 34.133 46 SER K O 1
ATOM 770 N N . MET C 1 1 ? 29.981 19.430 -8.400 1.000 58.786 1 MET L N 1
ATOM 771 C CA . MET C 1 1 ? 30.735 19.609 -7.129 1.000 58.599 1 MET L CA 1
ATOM 772 C C . MET C 1 1 ? 30.880 18.260 -6.428 1.000 57.578 1 MET L C 1
ATOM 773 O O . MET C 1 1 ? 29.944 17.463 -6.424 1.000 57.771 1 MET L O 1
ATOM 778 N N . GLU C 1 2 ? 32.057 18.023 -5.832 1.000 56.326 2 GLU L N 1
ATOM 779 C CA . GLU C 1 2 ? 32.369 16.740 -5.221 1.000 55.001 2 GLU L CA 1
ATOM 780 C C . GLU C 1 2 ? 32.900 16.953 -3.804 1.000 53.001 2 GLU L C 1
ATOM 781 O O . GLU C 1 2 ? 32.186 16.698 -2.836 1.000 52.870 2 GLU L O 1
ATOM 787 N N . LYS C 1 3 ? 34.154 17.418 -3.691 1.000 50.543 3 LYS L N 1
ATOM 788 C CA . LYS C 1 3 ? 34.812 17.569 -2.401 1.000 48.261 3 LYS L CA 1
ATOM 789 C C . LYS C 1 3 ? 34.130 18.667 -1.591 1.000 45.607 3 LYS L C 1
ATOM 790 O O . LYS C 1 3 ? 34.267 18.712 -0.370 1.000 45.047 3 LYS L O 1
ATOM 796 N N . LYS C 1 4 ? 33.415 19.562 -2.283 1.000 42.525 4 LYS L N 1
ATOM 797 C CA . LYS C 1 4 ? 32.661 20.613 -1.623 1.000 40.209 4 LYS L CA 1
ATOM 798 C C . LYS C 1 4 ? 31.536 19.981 -0.806 1.000 36.943 4 LYS L C 1
ATOM 799 O O . LYS C 1 4 ? 31.320 20.361 0.343 1.000 35.675 4 LYS L O 1
ATOM 805 N N . LEU C 1 5 ? 30.844 19.002 -1.404 1.000 33.976 5 LEU L N 1
ATOM 806 C CA . LEU C 1 5 ? 29.801 18.256 -0.716 1.000 31.838 5 LEU L CA 1
ATOM 807 C C . LEU C 1 5 ? 30.425 17.323 0.321 1.000 29.621 5 LEU L C 1
ATOM 808 O O . LEU C 1 5 ? 29.801 17.043 1.341 1.000 28.298 5 LEU L O 1
ATOM 813 N N . GLU C 1 6 ? 31.646 16.839 0.051 1.000 28.634 6 GLU L N 1
ATOM 814 C CA . GLU C 1 6 ? 32.379 16.014 1.002 1.000 28.106 6 GLU L CA 1
ATOM 815 C C . GLU C 1 6 ? 32.526 16.765 2.323 1.000 26.765 6 GLU L C 1
ATOM 816 O O . GLU C 1 6 ? 32.257 16.205 3.382 1.000 25.867 6 GLU L O 1
ATOM 822 N N . GLU C 1 7 ? 32.964 18.027 2.241 1.000 26.298 7 GLU L N 1
ATOM 823 C CA . GLU C 1 7 ? 33.135 18.865 3.417 1.000 25.602 7 GLU L CA 1
ATOM 824 C C . GLU C 1 7 ? 31.789 19.072 4.108 1.000 23.468 7 GLU L C 1
ATOM 825 O O . GLU C 1 7 ? 31.716 19.034 5.334 1.000 22.331 7 GLU L O 1
ATOM 831 N N . VAL C 1 8 ? 30.731 19.292 3.314 1.000 21.700 8 VAL L N 1
ATOM 832 C CA . VAL C 1 8 ? 29.388 19.454 3.851 1.000 20.708 8 VAL L CA 1
ATOM 833 C C . VAL C 1 8 ? 29.035 18.202 4.651 1.000 19.580 8 VAL L C 1
ATOM 834 O O . VAL C 1 8 ? 28.613 18.300 5.798 1.000 19.038 8 VAL L O 1
ATOM 838 N N . LYS C 1 9 ? 29.218 17.032 4.029 1.000 18.775 9 LYS L N 1
ATOM 839 C CA . LYS C 1 9 ? 28.890 15.758 4.650 1.000 18.559 9 LYS L CA 1
ATOM 840 C C . LYS C 1 9 ? 29.635 15.598 5.975 1.000 17.335 9 LYS L C 1
ATOM 841 O O . LYS C 1 9 ? 29.060 15.112 6.946 1.000 16.616 9 LYS L O 1
ATOM 847 N N . GLN C 1 10 ? 30.907 16.016 6.011 1.000 16.663 10 GLN L N 1
ATOM 848 C CA . GLN C 1 10 ? 31.720 15.900 7.213 1.000 16.613 10 GLN L CA 1
ATOM 849 C C . GLN C 1 10 ? 31.132 16.754 8.335 1.000 15.659 10 GLN L C 1
ATOM 850 O O . GLN C 1 10 ? 31.035 16.294 9.471 1.000 15.091 10 GLN L O 1
ATOM 856 N N . LEU C 1 11 ? 30.754 17.995 8.004 1.000 15.273 11 LEU L N 1
ATOM 857 C CA . LEU C 1 11 ? 30.242 18.939 8.987 1.000 15.223 11 LEU L CA 1
ATOM 858 C C . LEU C 1 11 ? 28.877 18.488 9.499 1.000 14.861 11 LEU L C 1
ATOM 859 O O . LEU C 1 11 ? 28.608 18.586 10.694 1.000 14.615 11 LEU L O 1
ATOM 864 N N . LEU C 1 12 ? 28.019 18.011 8.588 1.000 14.704 12 LEU L N 1
ATOM 865 C CA . LEU C 1 12 ? 26.694 17.541 8.959 1.000 14.780 12 LEU L CA 1
ATOM 866 C C . LEU C 1 12 ? 26.812 16.382 9.947 1.000 14.468 12 LEU L C 1
ATOM 867 O O . LEU C 1 12 ? 26.021 16.275 10.882 1.000 14.333 12 LEU L O 1
ATOM 872 N N . PHE C 1 13 ? 27.808 15.515 9.729 1.000 14.180 13 PHE L N 1
ATOM 873 C CA . PHE C 1 13 ? 27.996 14.340 10.563 1.000 14.021 13 PHE L CA 1
ATOM 874 C C . PHE C 1 13 ? 28.500 14.751 11.945 1.000 13.710 13 PHE L C 1
ATOM 875 O O . PHE C 1 13 ? 28.032 14.232 12.955 1.000 13.316 13 PHE L O 1
ATOM 883 N N . ARG C 1 14 ? 29.455 15.688 11.982 1.000 13.356 14 ARG L N 1
ATOM 884 C CA . ARG C 1 14 ? 29.955 16.223 13.238 1.000 13.664 14 ARG L CA 1
ATOM 885 C C . ARG C 1 14 ? 28.805 16.842 14.031 1.000 13.133 14 ARG L C 1
ATOM 886 O O . ARG C 1 14 ? 28.699 16.626 15.236 1.000 12.621 14 ARG L O 1
ATOM 894 N N . LEU C 1 15 ? 27.936 17.594 13.344 1.000 13.145 15 LEU L N 1
ATOM 895 C CA . LEU C 1 15 ? 26.809 18.241 13.997 1.000 13.296 15 LEU L CA 1
ATOM 896 C C . LEU C 1 15 ? 25.848 17.192 14.556 1.000 13.644 15 LEU L C 1
ATOM 897 O O . LEU C 1 15 ? 25.317 17.362 15.649 1.000 13.185 15 LEU L O 1
ATOM 902 N N . GLU C 1 16 ? 25.622 16.113 13.795 1.000 14.066 16 GLU L N 1
ATOM 903 C CA . GLU C 1 16 ? 24.740 15.038 14.223 1.000 14.884 16 GLU L CA 1
ATOM 904 C C . GLU C 1 16 ? 25.212 14.482 15.567 1.000 14.049 16 GLU L C 1
ATOM 905 O O . GLU C 1 16 ? 24.405 14.256 16.468 1.000 13.983 16 GLU L O 1
ATOM 911 N N . LEU C 1 17 ? 26.528 14.281 15.703 1.000 13.403 17 LEU L N 1
ATOM 912 C CA . LEU C 1 17 ? 27.099 13.743 16.927 1.000 13.242 17 LEU L CA 1
ATOM 913 C C . LEU C 1 17 ? 26.948 14.748 18.068 1.000 12.558 17 LEU L C 1
ATOM 914 O O . LEU C 1 17 ? 26.659 14.362 19.198 1.000 12.249 17 LEU L O 1
ATOM 919 N N . ASP C 1 18 ? 27.158 16.034 17.769 1.000 11.848 18 ASP L N 1
ATOM 920 C CA . ASP C 1 18 ? 27.048 17.085 18.770 1.000 11.661 18 ASP L CA 1
ATOM 921 C C . ASP C 1 18 ? 25.607 17.224 19.253 1.000 11.887 18 ASP L C 1
ATOM 922 O O . ASP C 1 18 ? 25.380 17.487 20.433 1.000 11.724 18 ASP L O 1
ATOM 927 N N . ILE C 1 19 ? 24.648 17.078 18.334 1.000 12.179 19 ILE L N 1
ATOM 928 C CA . ILE C 1 19 ? 23.236 17.127 18.684 1.000 12.671 19 ILE L CA 1
ATOM 929 C C . ILE C 1 19 ? 22.908 15.984 19.643 1.000 13.331 19 ILE L C 1
ATOM 930 O O . ILE C 1 19 ? 22.212 16.197 20.632 1.000 13.226 19 ILE L O 1
ATOM 935 N N . LYS C 1 20 ? 23.397 14.776 19.332 1.000 13.952 20 LYS L N 1
ATOM 936 C CA . LYS C 1 20 ? 23.200 13.619 20.192 1.000 14.684 20 LYS L CA 1
ATOM 937 C C . LYS C 1 20 ? 23.729 13.918 21.594 1.000 14.510 20 LYS L C 1
ATOM 938 O O . LYS C 1 20 ? 23.075 13.604 22.586 1.000 14.360 20 LYS L O 1
ATOM 944 N N . GLU C 1 21 ? 24.921 14.518 21.667 1.000 14.287 21 GLU L N 1
ATOM 945 C CA . GLU C 1 21 ? 25.530 14.823 22.951 1.000 14.374 21 GLU L CA 1
ATOM 946 C C . GLU C 1 21 ? 24.697 15.876 23.679 1.000 13.088 21 GLU L C 1
ATOM 947 O O . GLU C 1 21 ? 24.558 15.812 24.897 1.000 12.814 21 GLU L O 1
ATOM 953 N N . THR C 1 22 ? 24.141 16.834 22.928 1.000 12.253 22 THR L N 1
ATOM 954 C CA . THR C 1 22 ? 23.324 17.886 23.518 1.000 11.693 22 THR L CA 1
ATOM 955 C C . THR C 1 22 ? 22.037 17.287 24.082 1.000 11.649 22 THR L C 1
ATOM 956 O O . THR C 1 22 ? 21.665 17.598 25.208 1.000 11.414 22 THR L O 1
ATOM 960 N N . THR C 1 23 ? 21.349 16.440 23.305 1.000 11.910 23 THR L N 1
ATOM 961 C CA . THR C 1 23 ? 20.063 15.917 23.750 1.000 12.165 23 THR L CA 1
ATOM 962 C C . THR C 1 23 ? 20.256 15.043 24.991 1.000 12.239 23 THR L C 1
ATOM 963 O O . THR C 1 23 ? 19.434 15.090 25.904 1.000 12.134 23 THR L O 1
ATOM 967 N N . ASP C 1 24 ? 21.344 14.262 25.029 1.000 12.359 24 ASP L N 1
ATOM 968 C CA . ASP C 1 24 ? 21.686 13.461 26.196 1.000 12.823 24 ASP L CA 1
ATOM 969 C C . ASP C 1 24 ? 21.890 14.362 27.413 1.000 12.214 24 ASP L C 1
ATOM 970 O O . ASP C 1 24 ? 21.4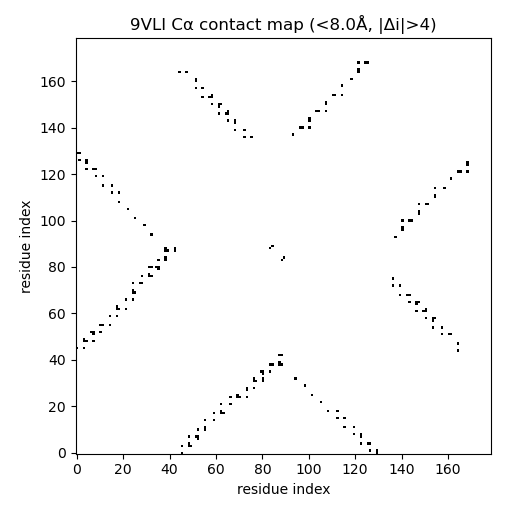07 14.055 28.501 1.000 11.615 24 ASP L O 1
ATOM 975 N N . LEU C 1 25 ? 22.628 15.461 27.212 1.000 11.496 25 LEU L N 1
ATOM 976 C CA . LEU C 1 25 ? 22.889 16.438 28.259 1.000 11.196 25 LEU L CA 1
ATOM 977 C C . LEU C 1 25 ? 21.577 17.013 28.790 1.000 10.861 25 LEU L C 1
ATOM 978 O O . LEU C 1 25 ? 21.413 17.163 29.999 1.000 10.847 25 LEU L O 1
ATOM 983 N N . LEU C 1 26 ? 20.648 17.341 27.884 1.000 10.379 26 LEU L N 1
ATOM 984 C CA . LEU C 1 26 ? 19.394 17.965 28.279 1.000 10.142 26 LEU L CA 1
ATOM 985 C C . LEU C 1 26 ? 18.567 16.993 29.117 1.000 10.121 26 LEU L C 1
ATOM 986 O O . LEU C 1 26 ? 17.911 17.410 30.069 1.000 9.660 26 LEU L O 1
ATOM 991 N N . ARG C 1 27 ? 18.608 15.699 28.772 1.000 10.364 27 ARG L N 1
ATOM 992 C CA . ARG C 1 27 ? 17.907 14.688 29.550 1.000 10.813 27 ARG L CA 1
ATOM 993 C C . ARG C 1 27 ? 18.551 14.537 30.928 1.000 10.633 27 ARG L C 1
ATOM 994 O O . ARG C 1 27 ? 17.855 14.275 31.906 1.000 10.959 27 ARG L O 1
ATOM 1002 N N . ASN C 1 28 ? 19.879 14.699 30.997 1.000 10.447 28 ASN L N 1
ATOM 1003 C CA . ASN C 1 28 ? 20.599 14.612 32.257 1.000 10.266 28 ASN L CA 1
ATOM 1004 C C . ASN C 1 28 ? 20.245 15.800 33.152 1.000 9.573 28 ASN L C 1
ATOM 1005 O O . ASN C 1 28 ? 20.073 15.630 34.355 1.000 9.436 28 ASN L O 1
ATOM 1010 N N . ILE C 1 29 ? 20.147 17.000 32.569 1.000 9.022 29 ILE L N 1
ATOM 1011 C CA . ILE C 1 29 ? 19.762 18.176 33.335 1.000 8.767 29 ILE L CA 1
ATOM 1012 C C . ILE C 1 29 ? 18.349 17.959 33.869 1.000 8.856 29 ILE L C 1
ATOM 1013 O O . ILE C 1 29 ? 18.068 18.260 35.024 1.000 8.595 29 ILE L O 1
ATOM 1018 N N . ASN C 1 30 ? 17.464 17.443 33.010 1.000 9.205 30 ASN L N 1
ATOM 1019 C CA . ASN C 1 30 ? 16.075 17.248 33.385 1.000 9.529 30 ASN L CA 1
ATOM 1020 C C . ASN C 1 30 ? 15.979 16.276 34.562 1.000 9.077 30 ASN L C 1
ATOM 1021 O O . ASN C 1 30 ? 15.147 16.465 35.447 1.000 9.007 30 ASN L O 1
ATOM 1026 N N . LYS C 1 31 ? 16.843 15.252 34.579 1.000 8.830 31 LYS L N 1
ATOM 1027 C CA . LYS C 1 31 ? 16.873 14.290 35.672 1.000 8.694 31 LYS L CA 1
ATOM 1028 C C . LYS C 1 31 ? 17.204 14.994 36.986 1.000 8.492 31 LYS L C 1
ATOM 1029 O O . LYS C 1 31 ? 16.579 14.725 38.009 1.000 8.143 31 LYS L O 1
ATOM 1035 N N . SER C 1 32 ? 18.197 15.890 36.952 1.000 8.496 32 SER L N 1
ATOM 1036 C CA . SER C 1 32 ? 18.606 16.629 38.134 1.000 8.575 32 SER L CA 1
ATOM 1037 C C . SER C 1 32 ? 17.466 17.521 38.623 1.000 8.646 32 SER L C 1
ATOM 1038 O O . SER C 1 32 ? 17.226 17.605 39.823 1.000 8.420 32 SER L O 1
ATOM 1041 N N . ILE C 1 33 ? 16.765 18.175 37.686 1.000 8.898 33 ILE L N 1
ATOM 1042 C CA . ILE C 1 33 ? 15.636 19.033 38.020 1.000 9.406 33 ILE L CA 1
ATOM 1043 C C . ILE C 1 33 ? 14.545 18.201 38.692 1.000 9.534 33 ILE L C 1
ATOM 1044 O O . ILE C 1 33 ? 13.945 18.635 39.673 1.000 9.298 33 ILE L O 1
ATOM 1049 N N . ASP C 1 34 ? 14.277 17.017 38.134 1.000 9.827 34 ASP L N 1
ATOM 1050 C CA . ASP C 1 34 ? 13.249 16.132 38.656 1.000 10.224 34 ASP L CA 1
ATOM 1051 C C . ASP C 1 34 ? 13.569 15.738 40.097 1.000 9.904 34 ASP L C 1
ATOM 1052 O O . ASP C 1 34 ? 12.674 15.694 40.938 1.000 9.690 34 ASP L O 1
ATOM 1057 N N . GLN C 1 35 ? 14.846 15.458 40.380 1.000 9.704 35 GLN L N 1
ATOM 1058 C CA . GLN C 1 35 ? 15.257 15.061 41.717 1.000 9.771 35 GLN L CA 1
ATOM 1059 C C . GLN C 1 35 ? 15.122 16.236 42.683 1.000 9.789 35 GLN L C 1
ATOM 1060 O O . GLN C 1 35 ? 14.678 16.049 43.811 1.000 9.834 35 GLN L O 1
ATOM 1066 N N . LEU C 1 36 ? 15.510 17.440 42.244 1.000 9.825 36 LEU L N 1
ATOM 1067 C CA . LEU C 1 36 ? 15.376 18.627 43.074 1.000 9.960 36 LEU L CA 1
ATOM 1068 C C . LEU C 1 36 ? 13.901 18.868 43.386 1.000 10.308 36 LEU L C 1
ATOM 1069 O O . LEU C 1 36 ? 13.569 19.278 44.494 1.000 10.471 36 LEU L O 1
ATOM 1074 N N . ASP C 1 37 ? 13.030 18.597 42.405 1.000 10.761 37 ASP L N 1
ATOM 1075 C CA . ASP C 1 37 ? 11.596 18.756 42.581 1.000 11.307 37 ASP L CA 1
ATOM 1076 C C . ASP C 1 37 ? 11.080 17.810 43.663 1.000 11.286 37 ASP L C 1
ATOM 1077 O O . ASP C 1 37 ? 10.222 18.195 44.456 1.000 11.055 37 ASP L O 1
ATOM 1082 N N . LYS C 1 38 ? 11.596 16.573 43.684 1.000 11.350 38 LYS L N 1
ATOM 1083 C CA . LYS C 1 38 ? 11.197 15.590 44.681 1.000 11.458 38 LYS L CA 1
ATOM 1084 C C . LYS C 1 38 ? 11.485 16.127 46.082 1.000 11.623 38 LYS L C 1
ATOM 1085 O O . LYS C 1 38 ? 10.639 16.025 46.966 1.000 11.783 38 LYS L O 1
ATOM 1091 N N . TYR C 1 39 ? 12.681 16.701 46.269 1.000 11.673 39 TYR L N 1
ATOM 1092 C CA . TYR C 1 39 ? 13.093 17.241 47.557 1.000 11.757 39 TYR L CA 1
ATOM 1093 C C . TYR C 1 39 ? 12.23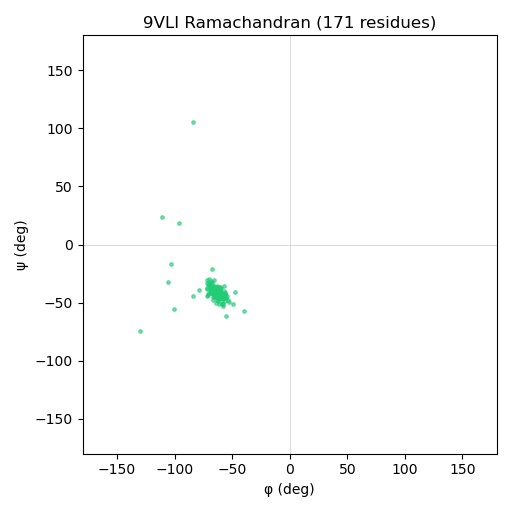6 18.449 47.926 1.000 12.058 39 TYR L C 1
ATOM 1094 O O . TYR C 1 39 ? 11.799 18.570 49.068 1.000 12.041 39 TYR L O 1
ATOM 1103 N N . ASN C 1 40 ? 12.028 19.351 46.959 1.000 12.438 40 ASN L N 1
ATOM 1104 C CA . ASN C 1 40 ? 11.287 20.577 47.208 1.000 12.994 40 ASN L CA 1
ATOM 1105 C C . ASN C 1 40 ? 9.848 20.240 47.588 1.000 12.832 40 ASN L C 1
ATOM 1106 O O . ASN C 1 40 ? 9.299 20.826 48.516 1.000 12.682 40 ASN L O 1
ATOM 1111 N N . TYR C 1 41 ? 9.247 19.286 46.870 1.000 12.601 41 TYR L N 1
ATOM 1112 C CA . TYR C 1 41 ? 7.863 18.916 47.118 1.000 12.758 41 TYR L CA 1
ATOM 1113 C C . TYR C 1 41 ? 7.741 18.289 48.506 1.000 13.513 41 TYR L C 1
ATOM 1114 O O . TYR C 1 41 ? 6.791 18.577 49.231 1.000 13.337 41 TYR L O 1
ATOM 1123 N N . ALA C 1 42 ? 8.703 17.431 48.866 1.000 14.270 42 ALA L N 1
ATOM 1124 C CA . ALA C 1 42 ? 8.720 16.786 50.171 1.000 15.203 42 ALA L CA 1
ATOM 1125 C C . ALA C 1 42 ? 8.690 17.832 51.285 1.000 16.494 42 ALA L C 1
ATOM 1126 O O . ALA C 1 42 ? 7.983 17.660 52.275 1.000 16.605 42 ALA L O 1
ATOM 1128 N N . MET C 1 43 ? 9.459 18.913 51.112 1.000 18.185 43 MET L N 1
ATOM 1129 C CA . MET C 1 43 ? 9.494 20.009 52.070 1.000 20.071 43 MET L CA 1
ATOM 1130 C C . MET C 1 43 ? 8.127 20.690 52.136 1.000 20.476 43 MET L C 1
ATOM 1131 O O . MET C 1 43 ? 7.661 21.030 53.222 1.000 20.449 43 MET L O 1
ATOM 1136 N N . LYS C 1 44 ? 7.493 20.872 50.970 1.000 20.899 44 LYS L N 1
ATOM 1137 C CA . LYS C 1 44 ? 6.255 21.630 50.856 1.000 22.028 44 LYS L CA 1
ATOM 1138 C C . LYS C 1 44 ? 5.106 20.949 51.601 1.000 22.269 44 LYS L C 1
ATOM 1139 O O . LYS C 1 44 ? 4.282 21.634 52.205 1.000 22.245 44 LYS L O 1
ATOM 1145 N N . ILE C 1 45 ? 5.046 19.611 51.540 1.000 22.553 45 ILE L N 1
ATOM 1146 C CA . ILE C 1 45 ? 3.946 18.860 52.131 1.000 23.785 45 ILE L CA 1
ATOM 1147 C C . ILE C 1 45 ? 4.320 18.358 53.527 1.000 26.187 45 ILE L C 1
ATOM 1148 O O . ILE C 1 45 ? 3.685 17.432 54.032 1.000 27.370 45 ILE L O 1
ATOM 1153 N N . SER C 1 46 ? 5.343 18.957 54.149 1.000 28.139 46 SER L N 1
ATOM 1154 C CA . SER C 1 46 ? 5.817 18.501 55.447 1.000 30.415 46 SER L CA 1
ATOM 1155 C C . SER C 1 46 ? 5.312 19.449 56.545 1.000 31.609 46 SER L C 1
ATOM 1156 O O . SER C 1 46 ? 5.365 20.677 56.311 1.000 33.414 46 SER L O 1
ATOM 1160 N N . MET D 1 1 ? 30.157 28.783 -1.079 1.000 36.042 1 MET M N 1
ATOM 1161 C CA . MET D 1 1 ? 29.770 27.941 0.088 1.000 35.753 1 MET M CA 1
ATOM 1162 C C . MET D 1 1 ? 30.952 27.773 1.047 1.000 34.013 1 MET M C 1
ATOM 1163 O O . MET D 1 1 ? 30.747 27.579 2.242 1.000 33.474 1 MET M O 1
ATOM 1168 N N . GLU D 1 2 ? 32.180 27.850 0.515 1.000 32.164 2 GLU M N 1
ATOM 1169 C CA . GLU D 1 2 ? 33.409 27.735 1.288 1.000 31.213 2 GLU M CA 1
ATOM 1170 C C . GLU D 1 2 ? 33.298 28.452 2.635 1.000 29.076 2 GLU M C 1
ATOM 1171 O O . GLU D 1 2 ? 33.504 27.836 3.678 1.000 27.811 2 GLU M O 1
ATOM 1177 N N . LYS D 1 3 ? 32.984 29.753 2.603 1.000 27.569 3 LYS M N 1
ATOM 1178 C CA . LYS D 1 3 ? 33.013 30.586 3.798 1.000 26.518 3 LYS M CA 1
ATOM 1179 C C . LYS D 1 3 ? 31.876 30.225 4.754 1.000 24.822 3 LYS M C 1
ATOM 1180 O O . LYS D 1 3 ? 32.044 30.330 5.967 1.000 24.126 3 LYS M O 1
ATOM 1186 N N . LYS D 1 4 ? 30.725 29.815 4.207 1.000 23.188 4 LYS M N 1
ATOM 1187 C CA . LYS D 1 4 ? 29.590 29.407 5.023 1.000 22.150 4 LYS M 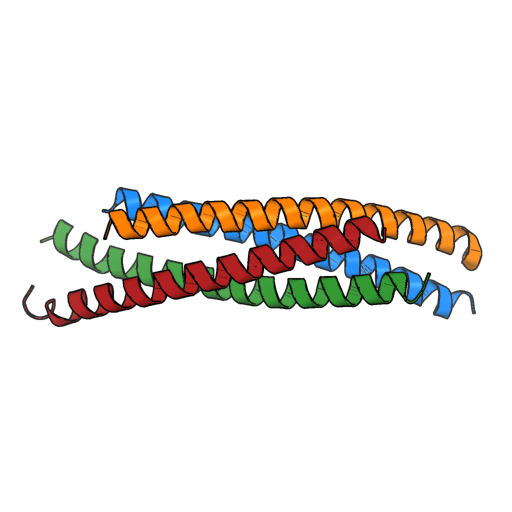CA 1
ATOM 1188 C C . LYS D 1 4 ? 29.948 28.158 5.827 1.000 20.214 4 LYS M C 1
ATOM 1189 O O . LYS D 1 4 ? 29.561 28.038 6.987 1.000 19.223 4 LYS M O 1
ATOM 1195 N N . LEU D 1 5 ? 30.693 27.237 5.205 1.000 19.053 5 LEU M N 1
ATOM 1196 C CA . LEU D 1 5 ? 31.104 26.009 5.868 1.000 18.221 5 LEU M CA 1
ATOM 1197 C C . LEU D 1 5 ? 32.121 26.320 6.964 1.000 17.172 5 LEU M C 1
ATOM 1198 O O . LEU D 1 5 ? 32.142 25.644 7.991 1.000 16.368 5 LEU M O 1
ATOM 1203 N N . GLU D 1 6 ? 32.959 27.340 6.740 1.000 16.542 6 GLU M N 1
ATOM 1204 C CA . GLU D 1 6 ? 33.909 27.788 7.746 1.000 16.234 6 GLU M CA 1
ATOM 1205 C C . GLU D 1 6 ? 33.163 28.332 8.964 1.000 14.571 6 GLU M C 1
ATOM 1206 O O . GLU D 1 6 ? 33.581 28.102 10.095 1.000 13.267 6 GLU M O 1
ATOM 1212 N N . GLU D 1 7 ? 32.065 29.058 8.721 1.000 13.678 7 GLU M N 1
ATOM 1213 C CA . GLU D 1 7 ? 31.244 29.597 9.796 1.000 13.478 7 GLU M CA 1
ATOM 1214 C C . GLU D 1 7 ? 30.583 28.458 10.570 1.000 12.538 7 GLU M C 1
ATOM 1215 O O . GLU D 1 7 ? 30.474 28.526 11.792 1.000 11.999 7 GLU M O 1
ATOM 1221 N N . VAL D 1 8 ? 30.134 27.420 9.854 1.000 12.045 8 VAL M N 1
ATOM 1222 C CA . VAL D 1 8 ? 29.571 26.239 10.491 1.000 11.776 8 VAL M CA 1
ATOM 1223 C C . VAL D 1 8 ? 30.627 25.611 11.401 1.000 11.520 8 VAL M C 1
ATOM 1224 O O . VAL D 1 8 ? 30.323 25.245 12.533 1.000 11.247 8 VAL M O 1
ATOM 1228 N N . LYS D 1 9 ? 31.861 25.479 10.897 1.000 11.485 9 LYS M N 1
ATOM 1229 C CA . LYS D 1 9 ? 32.953 24.928 11.686 1.000 11.592 9 LYS M CA 1
ATOM 1230 C C . LYS D 1 9 ? 33.102 25.703 12.994 1.000 10.873 9 LYS M C 1
ATOM 1231 O O . LYS D 1 9 ? 33.261 25.102 14.052 1.000 10.262 9 LYS M O 1
ATOM 1237 N N . GLN D 1 10 ? 33.036 27.037 12.915 1.000 10.332 10 GLN M N 1
ATOM 1238 C CA . GLN D 1 10 ? 33.227 27.873 14.091 1.000 10.162 10 GLN M CA 1
ATOM 1239 C C . GLN D 1 10 ? 32.066 27.694 15.069 1.000 9.631 10 GLN M C 1
ATOM 1240 O O . GLN D 1 10 ? 32.276 27.721 16.280 1.000 9.230 10 GLN M O 1
ATOM 1246 N N . LEU D 1 11 ? 30.848 27.508 14.547 1.000 9.198 11 LEU M N 1
ATOM 1247 C CA . LEU D 1 11 ? 29.684 27.317 15.401 1.000 9.034 11 LEU M CA 1
ATOM 1248 C C . LEU D 1 11 ? 29.763 25.968 16.110 1.000 8.756 11 LEU M C 1
ATOM 1249 O O . LEU D 1 11 ? 29.381 25.867 17.273 1.000 8.353 11 LEU M O 1
ATOM 1254 N N . LEU D 1 12 ? 30.238 24.934 15.406 1.000 8.621 12 LEU M N 1
ATOM 1255 C CA . LEU D 1 12 ? 30.396 23.618 16.008 1.000 8.735 12 LEU M CA 1
ATOM 1256 C C . LEU D 1 12 ? 31.421 23.696 17.136 1.000 8.558 12 LEU M C 1
ATOM 1257 O O . LEU D 1 12 ? 31.237 23.082 18.184 1.000 8.391 12 LEU M O 1
ATOM 1262 N N . PHE D 1 13 ? 32.495 24.463 16.915 1.000 8.422 13 PHE M N 1
ATOM 1263 C CA . PHE D 1 13 ? 33.515 24.665 17.933 1.000 8.405 13 PHE M CA 1
ATOM 1264 C C . PHE D 1 13 ? 32.876 25.276 19.180 1.000 7.965 13 PHE M C 1
ATOM 1265 O O . PHE D 1 13 ? 33.063 24.775 20.288 1.000 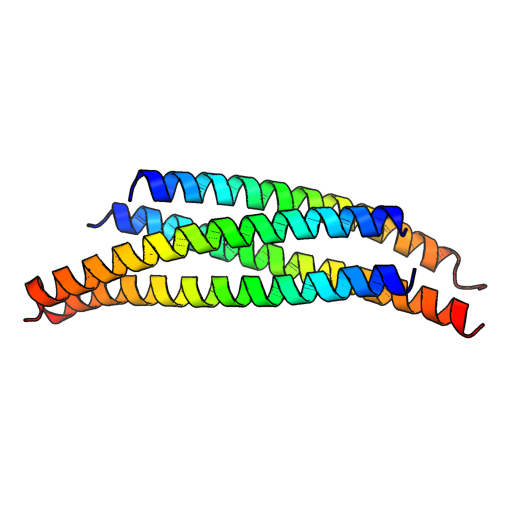7.534 13 PHE M O 1
ATOM 1273 N N . ARG D 1 14 ? 32.109 26.355 18.987 1.000 7.836 14 ARG M N 1
ATOM 1274 C CA . ARG D 1 14 ? 31.468 27.048 20.092 1.000 7.829 14 ARG M CA 1
ATOM 1275 C C . ARG D 1 14 ? 30.473 26.130 20.798 1.000 7.720 14 ARG M C 1
ATOM 1276 O O . ARG D 1 14 ? 30.432 26.090 22.024 1.000 7.821 14 ARG M O 1
ATOM 1284 N N . LEU D 1 15 ? 29.658 25.416 20.014 1.000 7.528 15 LEU M N 1
ATOM 1285 C CA . LEU D 1 15 ? 28.687 24.479 20.557 1.000 7.551 15 LEU M CA 1
ATOM 1286 C C . LEU D 1 15 ? 29.389 23.468 21.462 1.000 7.578 15 LEU M C 1
ATOM 1287 O O . LEU D 1 15 ? 28.918 23.186 22.561 1.000 7.517 15 LEU M O 1
ATOM 1292 N N . GLU D 1 16 ? 30.519 22.925 20.993 1.000 7.668 16 GLU M N 1
ATOM 1293 C CA . GLU D 1 16 ? 31.236 21.891 21.726 1.000 7.957 16 GLU M CA 1
ATOM 1294 C C . GLU D 1 16 ? 31.815 22.447 23.026 1.000 7.907 16 GLU M C 1
ATOM 1295 O O . GLU D 1 16 ? 31.786 21.764 24.045 1.000 7.860 16 GLU M O 1
ATOM 1301 N N . LEU D 1 17 ? 32.336 23.681 22.992 1.000 8.020 17 LEU M N 1
ATOM 1302 C CA . LEU D 1 17 ? 32.812 24.336 24.203 1.000 8.201 17 LEU M CA 1
ATOM 1303 C C . LEU D 1 17 ? 31.660 24.488 25.193 1.000 8.045 17 LEU M C 1
ATOM 1304 O O . LEU D 1 17 ? 31.838 24.282 26.390 1.000 7.992 17 LEU M O 1
ATOM 1309 N N . ASP D 1 18 ? 30.486 24.875 24.683 1.000 7.880 18 ASP M N 1
ATOM 1310 C CA . ASP D 1 18 ? 29.343 25.174 25.529 1.000 7.880 18 ASP M CA 1
ATOM 1311 C C . ASP D 1 18 ? 28.765 23.892 26.124 1.000 7.797 18 ASP M C 1
ATOM 1312 O O . ASP D 1 18 ? 28.318 23.900 27.267 1.000 7.634 18 ASP M O 1
ATOM 1317 N N . ILE D 1 19 ? 28.760 22.805 25.342 1.000 7.835 19 ILE M N 1
ATOM 1318 C CA . ILE D 1 19 ? 28.324 21.507 25.834 1.000 8.045 19 ILE M CA 1
ATOM 1319 C C . ILE D 1 19 ? 29.197 21.099 27.018 1.000 8.366 19 ILE M C 1
ATOM 1320 O O . ILE D 1 19 ? 28.682 20.631 28.027 1.000 8.365 19 ILE M O 1
ATOM 1325 N N . LYS D 1 20 ? 30.517 21.271 26.875 1.000 8.746 20 LYS M N 1
ATOM 1326 C CA . LYS D 1 20 ? 31.464 20.873 27.905 1.000 9.215 20 LYS M CA 1
ATOM 1327 C C . LYS D 1 20 ? 31.263 21.714 29.165 1.000 8.893 20 LYS M C 1
ATOM 1328 O O . LYS D 1 20 ? 31.269 21.178 30.271 1.000 8.685 20 LYS M O 1
ATOM 1334 N N . GLU D 1 21 ? 31.085 23.029 28.997 1.000 8.758 21 GLU M N 1
ATOM 1335 C CA . GLU D 1 21 ? 30.908 23.923 30.133 1.000 8.720 21 GLU M CA 1
ATOM 1336 C C . GLU D 1 21 ? 29.651 23.526 30.910 1.000 8.413 21 GLU M C 1
ATOM 1337 O O . GLU D 1 21 ? 29.655 23.538 32.141 1.000 8.281 21 GLU M O 1
ATOM 1343 N N . THR D 1 22 ? 28.585 23.167 30.181 1.000 8.330 22 THR M N 1
ATOM 1344 C CA . THR D 1 22 ? 27.318 22.794 30.795 1.000 8.231 22 THR M CA 1
ATOM 1345 C C . THR D 1 22 ? 27.461 21.446 31.501 1.000 8.599 22 THR M C 1
ATOM 1346 O O . THR D 1 22 ? 26.941 21.265 32.601 1.000 8.544 22 THR M O 1
ATOM 1350 N N . THR D 1 23 ? 28.152 20.500 30.853 1.000 9.001 23 THR M N 1
ATOM 1351 C CA . THR D 1 23 ? 28.406 19.193 31.441 1.000 9.412 23 THR M CA 1
ATOM 1352 C C . THR D 1 23 ? 29.146 19.354 32.770 1.000 9.568 23 THR M C 1
ATOM 1353 O O . THR D 1 23 ? 28.838 18.663 33.740 1.000 9.133 23 THR M O 1
ATOM 1357 N N . ASP D 1 24 ? 30.130 20.260 32.806 1.000 9.934 24 ASP M N 1
ATOM 1358 C CA . ASP D 1 24 ? 30.933 20.481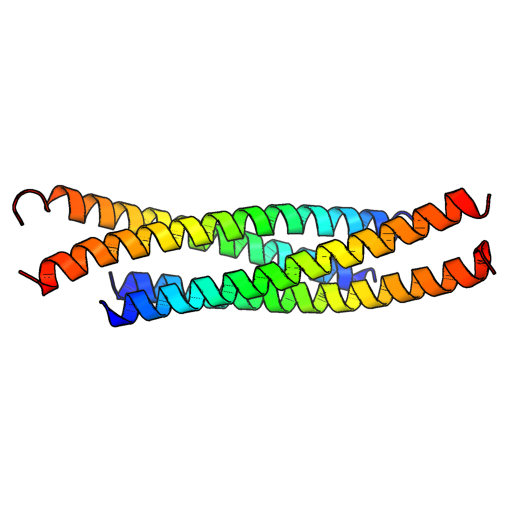 33.999 1.000 10.481 24 ASP M CA 1
ATOM 1359 C C . ASP D 1 24 ? 30.064 21.034 35.125 1.000 10.222 24 ASP M C 1
ATOM 1360 O O . ASP D 1 24 ? 30.202 20.614 36.273 1.000 10.038 24 ASP M O 1
ATOM 1365 N N . LEU D 1 25 ? 29.185 21.984 34.788 1.000 10.120 25 LEU M N 1
ATOM 1366 C CA . LEU D 1 25 ? 28.301 22.589 35.772 1.000 10.132 25 LEU M CA 1
ATOM 1367 C C . LEU D 1 25 ? 27.354 21.527 36.329 1.000 10.003 25 LEU M C 1
ATOM 1368 O O . LEU D 1 25 ? 27.120 21.477 37.536 1.000 10.107 25 LEU M O 1
ATOM 1373 N N . LEU D 1 26 ? 26.814 20.678 35.448 1.000 9.929 26 LEU M N 1
ATOM 1374 C CA . LEU D 1 26 ? 25.846 19.678 35.867 1.000 9.969 26 LEU M CA 1
ATOM 1375 C C . LEU D 1 26 ? 26.501 18.705 36.846 1.000 10.398 26 LEU M C 1
ATOM 1376 O O . LEU D 1 26 ? 25.868 18.276 37.808 1.000 10.000 26 LEU M O 1
ATOM 1381 N N . ARG D 1 27 ? 27.764 18.345 36.587 1.000 11.007 27 ARG M N 1
ATOM 1382 C CA . ARG D 1 27 ? 28.487 17.438 37.465 1.000 11.936 27 ARG M CA 1
ATOM 1383 C C . ARG D 1 27 ? 28.491 17.999 38.886 1.000 11.920 27 ARG M C 1
ATOM 1384 O O . ARG D 1 27 ? 28.292 17.265 39.852 1.000 11.320 27 ARG M O 1
ATOM 1392 N N . ASN D 1 28 ? 28.707 19.313 39.003 1.000 12.203 28 ASN M N 1
ATOM 1393 C CA . ASN D 1 28 ? 28.802 19.957 40.302 1.000 12.807 28 ASN M CA 1
ATOM 1394 C C . ASN D 1 28 ? 27.425 20.014 40.961 1.000 12.090 28 ASN M C 1
ATOM 1395 O O . ASN D 1 28 ? 27.313 19.812 42.165 1.000 11.887 28 ASN M O 1
ATOM 1400 N N . ILE D 1 29 ? 26.377 2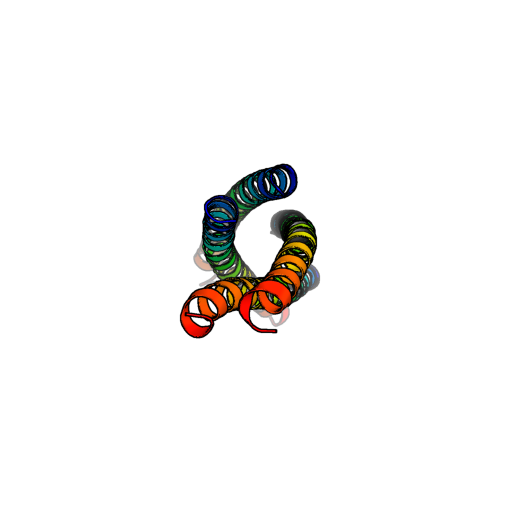0.269 40.170 1.000 11.530 29 ILE M N 1
ATOM 1401 C CA . ILE D 1 29 ? 25.019 20.270 40.690 1.000 11.231 29 ILE M CA 1
ATOM 1402 C C . ILE D 1 29 ? 24.673 18.878 41.216 1.000 10.915 29 ILE M C 1
ATOM 1403 O O . ILE D 1 29 ? 24.066 18.754 42.275 1.000 11.012 29 ILE M O 1
ATOM 1408 N N . ASN D 1 30 ? 25.059 17.829 40.479 1.000 10.757 30 ASN M N 1
ATOM 1409 C CA . ASN D 1 30 ? 24.719 16.471 40.874 1.000 10.718 30 ASN M CA 1
ATOM 1410 C C . ASN D 1 30 ? 25.420 16.087 42.178 1.000 10.673 30 ASN M C 1
ATOM 1411 O O . ASN D 1 30 ? 24.890 15.283 42.943 1.000 10.453 30 ASN M O 1
ATOM 1416 N N . LYS D 1 31 ? 26.606 16.653 42.432 1.000 10.791 31 LYS M N 1
ATOM 1417 C CA . LYS D 1 31 ? 27.294 16.435 43.697 1.000 11.037 31 LYS M CA 1
ATOM 1418 C C . LYS D 1 31 ? 26.484 17.036 44.846 1.000 10.734 31 LYS M C 1
ATOM 1419 O O . LYS D 1 31 ? 26.382 16.433 45.911 1.000 10.424 31 LYS M O 1
ATOM 1425 N N . SER D 1 32 ? 25.914 18.228 44.625 1.000 10.549 32 SER M N 1
ATOM 1426 C CA . SER D 1 32 ? 25.073 18.879 45.620 1.000 10.492 32 SER M CA 1
ATOM 1427 C C . SER D 1 32 ? 23.832 18.035 45.905 1.000 10.236 32 SER M C 1
ATOM 1428 O O . SER D 1 32 ? 23.422 17.898 47.056 1.000 10.085 32 SER M O 1
ATOM 1431 N N . ILE D 1 33 ? 23.239 17.469 44.847 1.000 9.990 33 ILE M N 1
ATOM 1432 C CA . ILE D 1 33 ? 22.065 16.619 44.976 1.000 9.905 33 ILE M CA 1
ATOM 1433 C C . ILE D 1 33 ? 22.410 15.383 45.808 1.000 9.909 33 ILE M C 1
ATOM 1434 O O . ILE D 1 33 ? 21.594 14.930 46.608 1.000 9.911 33 ILE M O 1
ATOM 1439 N N . ASP D 1 34 ? 23.614 14.836 45.610 1.000 9.899 34 ASP M N 1
ATOM 1440 C CA . ASP D 1 34 ? 24.066 13.691 46.385 1.000 10.087 34 ASP M CA 1
ATOM 1441 C C . ASP D 1 34 ? 24.152 14.054 47.867 1.000 9.843 34 ASP M C 1
ATOM 1442 O O . ASP D 1 34 ? 23.840 13.227 48.723 1.000 9.497 34 ASP M O 1
ATOM 1447 N N . GLN D 1 35 ? 24.574 15.289 48.166 1.000 9.676 35 GLN M N 1
ATOM 1448 C CA . GLN D 1 35 ? 24.672 15.754 49.542 1.000 9.834 35 GLN M CA 1
ATOM 1449 C C . GLN D 1 35 ? 23.280 15.929 50.146 1.000 9.960 35 GLN M C 1
ATOM 1450 O O . GLN D 1 35 ? 23.074 15.611 51.314 1.000 10.070 35 GLN M O 1
ATOM 1456 N N . LEU D 1 36 ? 22.322 16.418 49.348 1.000 10.109 36 LEU M N 1
ATOM 1457 C CA . LEU D 1 36 ? 20.943 16.517 49.804 1.000 10.352 36 LEU M CA 1
ATOM 1458 C C . LEU D 1 36 ? 20.437 15.140 50.225 1.000 10.530 36 LEU M C 1
ATOM 1459 O O . LEU D 1 36 ? 19.823 15.006 51.281 1.000 10.716 36 LEU M O 1
ATOM 1464 N N . ASP D 1 37 ? 20.700 14.120 49.401 1.000 10.629 37 ASP M N 1
ATOM 1465 C CA . ASP D 1 37 ? 20.207 12.781 49.686 1.000 11.038 37 ASP M CA 1
ATOM 1466 C C . ASP D 1 37 ? 20.905 12.222 50.922 1.000 11.005 37 ASP M C 1
ATOM 1467 O O . ASP D 1 37 ? 20.285 11.522 51.718 1.000 11.028 37 ASP M O 1
ATOM 1472 N N . LYS D 1 38 ? 22.194 12.546 51.081 1.000 10.992 38 LYS M N 1
ATOM 1473 C CA . LYS D 1 38 ? 22.988 12.038 52.189 1.000 11.372 38 LYS M CA 1
ATOM 1474 C C . LYS D 1 38 ? 22.343 12.410 53.523 1.000 12.170 38 LYS M C 1
ATOM 1475 O O . LYS D 1 38 ? 22.395 11.626 54.469 1.000 12.291 38 LYS M O 1
ATOM 1481 N N . TYR D 1 39 ? 21.732 13.600 53.587 1.000 13.007 39 TYR M N 1
ATOM 1482 C CA . TYR D 1 39 ? 21.212 14.133 54.838 1.000 14.344 39 TYR M CA 1
ATOM 1483 C C . TYR D 1 39 ? 19.685 14.161 54.830 1.000 16.215 39 TYR M C 1
ATOM 1484 O O . TYR D 1 39 ? 19.088 14.911 55.599 1.000 16.616 39 TYR M O 1
ATOM 1493 N N . ASN D 1 40 ? 19.064 13.313 53.998 1.000 18.716 40 ASN M N 1
ATOM 1494 C CA . ASN D 1 40 ? 17.621 13.320 53.810 1.000 21.225 40 ASN M CA 1
ATOM 1495 C C . ASN D 1 40 ? 16.942 12.171 54.563 1.000 23.752 40 ASN M C 1
ATOM 1496 O O . ASN D 1 40 ? 15.729 12.220 54.747 1.000 24.846 40 ASN M O 1
ATOM 1501 N N . TYR D 1 41 ? 17.702 11.143 54.988 1.000 26.074 41 TYR M N 1
ATOM 1502 C CA . TYR D 1 41 ? 17.128 9.955 55.614 1.000 27.970 41 TYR M CA 1
ATOM 1503 C C . TYR D 1 41 ? 16.277 10.388 56.803 1.000 30.208 41 TYR M C 1
ATOM 1504 O O . TYR D 1 41 ? 15.074 10.133 56.831 1.000 30.853 41 TYR M O 1
ATOM 1513 N N . ALA D 1 42 ? 16.926 11.027 57.784 1.000 32.337 42 ALA M N 1
ATOM 1514 C CA . ALA D 1 42 ? 16.223 11.799 58.792 1.000 34.631 42 ALA M CA 1
ATOM 1515 C C . ALA D 1 42 ? 15.965 13.187 58.217 1.000 36.557 42 ALA M C 1
ATOM 1516 O O . ALA D 1 42 ? 16.885 13.991 58.086 1.000 37.383 42 ALA M O 1
ATOM 1518 N N . MET D 1 43 ? 14.706 13.423 57.839 1.000 38.333 43 MET M N 1
ATOM 1519 C CA . MET D 1 43 ? 14.269 14.649 57.189 1.000 39.777 43 MET M CA 1
ATOM 1520 C C . MET D 1 43 ? 15.234 15.808 57.504 1.000 39.458 43 MET M C 1
ATOM 1521 O O . MET D 1 43 ? 14.989 16.512 58.509 1.000 39.583 43 MET M O 1
#

Sequence (179 aa):
MEKKLEEVKQLLFRLELDIKETTDLLRNINKSIDQLDKYNYAMKMEKKLEEVKQLLFRLELDIKETTDLLRNINKSIDQLDKYNYAMKISMEKKLEEVKQLLFRLELDIKETTDLLRNINKSIDQLDKYNYAMKISMEKKLEEVKQLLFRLELDIKETTDLLRNINKSIDQLDKYNYAM

Radius of gyration: 21.61 Å; Cα contacts (8 Å, |Δi|>4): 111; chains: 4; bounding box: 31×24×78 Å

Solvent-accessible surface area: 11489 Å² total; per-residue (Å²): 60,95,134,32,8,70,41,0,82,108,16,4,121,156,0,39,103,49,4,95,76,0,57,50,7,11,140,55,0,56,120,22,7,92,53,10,90,109,14,78,185,62,92,207,68,89,142,61,0,64,70,3,39,84,10,0,82,96,0,37,94,2,2,118,57,0,12,64,21,1,101,67,3,30,140,46,2,46,114,29,24,126,131,17,109,58,122,55,71,118,157,109,142,52,14,76,69,1,89,112,9,7,124,85,0,94,101,12,13,124,96,0,43,66,8,0,131,80,1,16,155,4,2,54,43,0,66,122,33,24,120,52,139,105,117,114,68,92,130,65,4,80,72,2,102,120,16,0,113,78,0,54,102,7,4,120,81,2,54,42,16,11,128,64,4,57,124,47,12,94,89,75,84,133,153,69,223,88,195